Protein AF-A0A7V4ELF3-F1 (afdb_monomer_lite)

pLDDT: mean 94.79, std 4.26, range [72.5, 98.88]

Secondary structure (DSSP, 8-state):
--S-SS-------SS---EEEEEES-TTT-EEEEEESSS---HHHHHHHHHHHHHHH---GGGEEEEE--BTTS--SSSTTS---HHHHHHHHHHHHHHHHHHHHT----EEEEEEEE------TTGGGT------EEEEEEEE-SS-EEEEEEE----B---

Sequence (163 aa):
MSGYAPTRYARTQSGPIQVRAIATGSDRDGMIFVSADTCLVSPRTAGDWAGRIGRETGLNPGRVFIITTHTHSGPDLCGLFGGVPPAYFRFFRDTVVRTAVAAWRNRAPASLYAGISQHALGIARRASRGQQGMETGAVVLQWKTRERVIATLVNIGCHGVVY

Foldseek 3Di:
DPDDPPFDDDDDDPDDFDKAKAWDDDLVDIAMEIEGADQDADPVRLLVLLVLLCVLQVDDSVRYHYHYPNARNDADNRCPRPHDPPVVNVVRSVNRSVNRSVNNVPDDDWDKDKDKDFAPPDDDPCVVVPPPDADRIWIWIFTDDPVGTPDIDIDGPDHNYDD

Radius of gyration: 17.39 Å; chains: 1; bounding box: 48×34×46 Å

Structure (mmCIF, N/CA/C/O backbone):
data_AF-A0A7V4ELF3-F1
#
_entry.id   AF-A0A7V4ELF3-F1
#
loop_
_atom_site.group_PDB
_atom_site.id
_atom_site.type_symbol
_atom_site.label_atom_id
_atom_site.label_alt_id
_atom_site.label_comp_id
_atom_site.label_asym_id
_atom_site.label_entity_id
_atom_site.label_seq_id
_atom_site.pdbx_PDB_ins_code
_atom_site.Cartn_x
_atom_site.Cartn_y
_atom_site.Cartn_z
_atom_site.occupancy
_atom_site.B_iso_or_equiv
_atom_site.auth_seq_id
_atom_site.auth_comp_id
_atom_site.auth_asym_id
_atom_site.auth_atom_id
_atom_site.pdbx_PDB_model_num
ATOM 1 N N . MET A 1 1 ? 8.549 -5.493 -16.695 1.00 87.56 1 MET A N 1
ATOM 2 C CA . MET A 1 1 ? 8.964 -4.927 -15.402 1.00 87.56 1 MET A CA 1
ATOM 3 C C . MET A 1 1 ? 9.029 -3.426 -15.567 1.00 87.56 1 MET A C 1
ATOM 5 O O . MET A 1 1 ? 9.547 -2.966 -16.581 1.00 87.56 1 MET A O 1
ATOM 9 N N . SER A 1 2 ? 8.453 -2.681 -14.633 1.00 90.50 2 SER A N 1
ATOM 10 C CA . SER A 1 2 ? 8.415 -1.214 -14.676 1.00 90.50 2 SER A CA 1
ATOM 11 C C . SER A 1 2 ? 9.670 -0.565 -14.097 1.00 90.50 2 SER A C 1
ATOM 13 O O . SER A 1 2 ? 10.255 -1.112 -13.175 1.00 90.50 2 SER A O 1
ATOM 15 N N . GLY A 1 3 ? 10.027 0.636 -14.560 1.00 89.50 3 GLY A N 1
ATOM 16 C CA . GLY A 1 3 ? 10.999 1.512 -13.889 1.00 89.50 3 GLY A CA 1
ATOM 17 C C . GLY A 1 3 ? 12.390 1.584 -14.529 1.00 89.50 3 GLY A C 1
ATOM 18 O O . GLY A 1 3 ? 13.162 2.479 -14.194 1.00 89.50 3 GLY A O 1
ATOM 19 N N . TYR A 1 4 ? 12.721 0.700 -15.474 1.00 90.06 4 TYR A N 1
ATOM 20 C CA . TYR A 1 4 ? 13.984 0.747 -16.220 1.00 90.06 4 TYR A CA 1
ATOM 21 C C . TYR A 1 4 ? 13.760 0.824 -17.729 1.00 90.06 4 TYR A C 1
ATOM 23 O O . TYR A 1 4 ? 12.828 0.224 -18.259 1.00 90.06 4 TYR A O 1
ATOM 31 N N . ALA A 1 5 ? 14.671 1.524 -18.406 1.00 84.81 5 ALA A N 1
ATOM 32 C CA . ALA A 1 5 ? 14.822 1.507 -19.856 1.00 84.81 5 ALA A CA 1
ATOM 33 C C . ALA A 1 5 ? 16.126 0.766 -20.244 1.00 84.81 5 ALA A C 1
ATOM 35 O O . ALA A 1 5 ? 17.104 0.849 -19.494 1.00 84.81 5 ALA A O 1
ATOM 36 N N . PRO A 1 6 ? 16.171 0.054 -21.389 1.00 87.31 6 PRO A N 1
ATOM 37 C CA . PRO A 1 6 ? 15.027 -0.284 -22.241 1.00 87.31 6 PRO A CA 1
ATOM 38 C C . PRO A 1 6 ? 14.051 -1.237 -21.529 1.00 87.31 6 PRO A C 1
ATOM 40 O O . PRO A 1 6 ? 14.382 -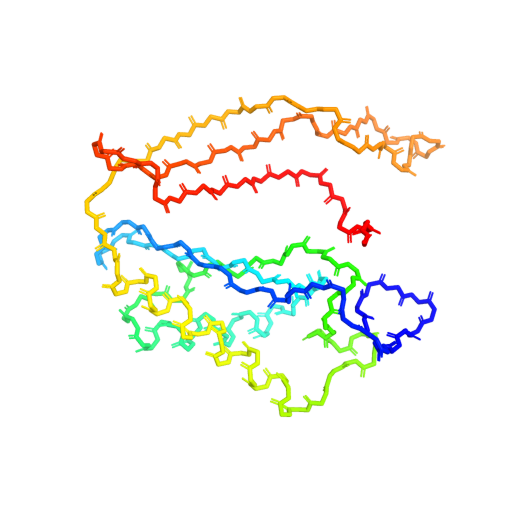1.800 -20.484 1.00 87.31 6 PRO A O 1
ATOM 43 N N . THR A 1 7 ? 12.853 -1.412 -22.093 1.00 87.88 7 THR A N 1
ATOM 44 C CA . THR A 1 7 ? 11.810 -2.308 -21.566 1.00 87.88 7 THR A CA 1
ATOM 45 C C . THR A 1 7 ? 12.354 -3.703 -21.253 1.00 87.88 7 THR A C 1
ATOM 47 O O . THR A 1 7 ? 12.989 -4.336 -22.096 1.00 87.88 7 THR A O 1
ATOM 50 N N . ARG A 1 8 ? 12.062 -4.213 -20.048 1.00 88.94 8 ARG A N 1
ATOM 51 C CA . ARG A 1 8 ? 12.477 -5.552 -19.594 1.00 88.94 8 ARG A CA 1
ATOM 52 C C . ARG A 1 8 ? 11.259 -6.424 -19.320 1.00 88.94 8 ARG A C 1
ATOM 54 O O . ARG A 1 8 ? 10.492 -6.136 -18.403 1.00 88.94 8 ARG A O 1
ATOM 61 N N . TYR A 1 9 ? 11.085 -7.506 -20.071 1.00 90.12 9 TYR A N 1
ATOM 62 C CA . TYR A 1 9 ? 9.996 -8.460 -19.843 1.00 90.12 9 TYR A CA 1
ATOM 63 C C . TYR A 1 9 ? 10.331 -9.423 -18.702 1.00 90.12 9 TYR A C 1
ATOM 65 O O . TYR A 1 9 ? 11.472 -9.867 -18.572 1.00 90.12 9 TYR A O 1
ATOM 73 N N . ALA A 1 10 ? 9.335 -9.733 -17.870 1.00 91.25 10 ALA A N 1
ATOM 74 C CA . ALA A 1 10 ? 9.491 -10.737 -16.824 1.00 91.25 10 ALA A CA 1
ATOM 75 C C . ALA A 1 10 ? 9.638 -12.126 -17.466 1.00 91.25 10 ALA A C 1
ATOM 77 O O . ALA A 1 10 ? 8.884 -12.468 -18.375 1.00 91.25 10 ALA A O 1
ATOM 78 N N . ARG A 1 11 ? 10.617 -12.908 -17.003 1.00 92.56 11 ARG A N 1
ATOM 79 C CA . ARG A 1 11 ? 10.860 -14.296 -17.452 1.00 92.56 11 ARG A CA 1
ATOM 80 C C . ARG A 1 11 ? 10.688 -15.314 -16.331 1.00 92.56 11 ARG A C 1
ATOM 82 O O . ARG A 1 11 ? 10.418 -16.478 -16.589 1.00 92.56 11 ARG A O 1
ATOM 89 N N . THR A 1 12 ? 10.855 -14.862 -15.097 1.00 91.69 12 THR A N 1
ATOM 90 C CA . THR A 1 12 ? 10.759 -15.646 -13.871 1.00 91.69 12 THR A CA 1
ATOM 91 C C . THR A 1 12 ? 10.128 -14.779 -12.785 1.00 91.69 12 THR A C 1
ATOM 93 O O . THR A 1 12 ? 10.023 -13.557 -12.936 1.00 91.69 12 THR A O 1
ATOM 96 N N . GLN A 1 13 ? 9.706 -15.410 -11.692 1.00 91.75 13 GLN A N 1
ATOM 97 C CA . GLN A 1 13 ? 9.184 -14.735 -10.512 1.00 91.75 13 GLN A CA 1
ATOM 98 C C . GLN A 1 13 ? 9.901 -15.279 -9.274 1.00 91.75 13 GLN A C 1
ATOM 100 O O . GLN A 1 13 ? 9.736 -16.447 -8.934 1.00 91.75 13 GLN A O 1
ATOM 105 N N . SER A 1 14 ? 10.689 -14.434 -8.608 1.00 91.06 14 SER A N 1
ATOM 106 C CA . SER A 1 14 ? 11.456 -14.824 -7.413 1.00 91.06 14 SER A CA 1
ATOM 107 C C . SER A 1 14 ? 10.619 -14.828 -6.129 1.00 91.06 14 SER A C 1
ATOM 109 O O . SER A 1 14 ? 10.939 -15.537 -5.183 1.00 91.06 14 SER A O 1
ATOM 111 N N . GLY A 1 15 ? 9.540 -14.043 -6.082 1.00 91.25 15 GLY A N 1
ATOM 112 C CA . GLY A 1 15 ? 8.674 -13.902 -4.911 1.00 91.25 15 GLY A CA 1
ATOM 113 C C . GLY A 1 15 ? 7.294 -13.350 -5.275 1.00 91.25 15 GLY A C 1
ATOM 114 O O . GLY A 1 15 ? 7.056 -12.981 -6.429 1.00 91.25 15 GLY A O 1
ATOM 115 N N . PRO A 1 16 ? 6.340 -13.326 -4.331 1.00 93.69 16 PRO A N 1
ATOM 116 C CA . PRO A 1 16 ? 4.995 -12.838 -4.602 1.00 93.69 16 PRO A CA 1
ATOM 117 C C . PRO A 1 16 ? 4.996 -11.333 -4.895 1.00 93.69 16 PRO A C 1
ATOM 119 O O . PRO A 1 16 ? 5.668 -10.566 -4.215 1.00 93.69 16 PRO A O 1
ATOM 122 N N . ILE A 1 17 ? 4.175 -10.913 -5.858 1.00 95.25 17 ILE A N 1
ATOM 123 C CA . ILE A 1 17 ? 3.776 -9.511 -6.023 1.00 95.25 17 ILE A CA 1
ATOM 124 C C . ILE A 1 17 ? 2.561 -9.284 -5.130 1.00 95.25 17 ILE A C 1
ATOM 126 O O . ILE A 1 17 ? 1.545 -9.968 -5.287 1.00 95.25 17 ILE A O 1
ATOM 130 N N . GLN A 1 18 ? 2.661 -8.365 -4.175 1.00 96.75 18 GLN A N 1
ATOM 131 C CA . GLN A 1 18 ? 1.658 -8.216 -3.133 1.00 96.75 18 GLN A CA 1
ATOM 132 C C . GLN A 1 18 ? 0.850 -6.931 -3.274 1.00 96.75 18 GLN A C 1
ATOM 134 O O . GLN A 1 18 ? 1.312 -5.887 -3.733 1.00 96.75 18 GLN A O 1
ATOM 139 N N . VAL A 1 19 ? -0.391 -7.024 -2.806 1.00 98.50 19 VAL A N 1
ATOM 140 C CA . VAL A 1 19 ? -1.183 -5.869 -2.407 1.00 98.50 19 VAL A CA 1
ATOM 141 C C . VAL A 1 19 ? -1.548 -6.062 -0.947 1.00 98.50 19 VAL A C 1
ATOM 143 O O . VAL A 1 19 ? -2.071 -7.112 -0.573 1.00 98.50 19 VAL A O 1
ATOM 146 N N . ARG A 1 20 ? -1.267 -5.059 -0.121 1.00 98.56 20 ARG A N 1
ATOM 147 C CA . ARG A 1 20 ? -1.580 -5.043 1.310 1.00 98.56 20 ARG A CA 1
ATOM 148 C C . ARG A 1 20 ? -2.416 -3.810 1.616 1.00 98.56 20 ARG A C 1
ATOM 150 O O . ARG A 1 20 ? -2.194 -2.763 1.017 1.00 98.56 20 ARG A O 1
ATOM 157 N N . ALA A 1 21 ? -3.355 -3.918 2.548 1.00 98.75 21 ALA A N 1
ATOM 158 C CA . ALA A 1 21 ? -4.182 -2.787 2.943 1.00 98.75 21 ALA A CA 1
ATOM 159 C C . ALA A 1 21 ? -4.332 -2.685 4.461 1.00 98.75 21 ALA A C 1
ATOM 161 O O . ALA A 1 21 ? -4.392 -3.698 5.156 1.00 98.75 21 ALA A O 1
ATOM 162 N N . ILE A 1 22 ? -4.411 -1.450 4.949 1.00 98.62 22 ILE A N 1
ATOM 163 C CA . ILE A 1 22 ? -4.727 -1.103 6.335 1.00 98.62 22 ILE A CA 1
ATOM 164 C C . ILE A 1 22 ? -5.935 -0.177 6.288 1.00 98.62 22 ILE A C 1
ATOM 166 O O . ILE A 1 22 ? -5.881 0.875 5.654 1.00 98.62 22 ILE A O 1
ATOM 170 N N . ALA A 1 23 ? -7.014 -0.558 6.964 1.00 98.31 23 ALA A N 1
ATOM 171 C CA . ALA A 1 23 ? -8.162 0.305 7.193 1.00 98.31 23 ALA A CA 1
ATOM 172 C C . ALA A 1 23 ? -8.190 0.721 8.664 1.00 98.31 23 ALA A C 1
ATOM 174 O O . ALA A 1 23 ? -7.997 -0.111 9.549 1.00 98.31 23 ALA A O 1
ATOM 175 N N . THR A 1 24 ? -8.438 1.998 8.931 1.00 97.31 24 THR A N 1
ATOM 176 C CA . THR A 1 24 ? -8.444 2.554 10.290 1.00 97.31 24 THR A CA 1
ATOM 177 C C . THR A 1 24 ? -9.544 3.593 10.446 1.00 97.31 24 THR A C 1
ATOM 179 O O . THR A 1 24 ? -9.966 4.189 9.458 1.00 97.31 24 THR A O 1
ATOM 182 N N . GLY A 1 25 ? -9.966 3.833 11.687 1.00 95.12 25 GLY A N 1
ATOM 183 C CA . GLY A 1 25 ? -11.020 4.785 12.040 1.00 95.12 25 GLY A CA 1
ATOM 184 C C . GLY A 1 25 ? -12.429 4.190 11.989 1.00 95.12 25 GLY A C 1
ATOM 185 O O . GLY A 1 25 ? -12.623 2.998 11.719 1.00 95.12 25 GLY A O 1
ATOM 186 N N . SER A 1 26 ? -13.409 5.035 12.302 1.00 89.56 26 SER A N 1
ATOM 187 C CA . SER A 1 26 ? -14.832 4.686 12.282 1.00 89.56 26 SER A CA 1
ATOM 188 C C . SER A 1 26 ? -15.415 4.818 10.873 1.00 89.56 26 SER A C 1
ATOM 190 O O . SER A 1 26 ? -14.737 5.234 9.935 1.00 89.56 26 SER A O 1
ATOM 192 N N . ASP A 1 27 ? -16.702 4.520 10.709 1.00 86.12 27 ASP A N 1
ATOM 193 C CA . ASP A 1 27 ? -17.387 4.746 9.431 1.00 86.12 27 ASP A CA 1
ATOM 194 C C . ASP A 1 27 ? -17.490 6.238 9.059 1.00 86.12 27 ASP A C 1
ATOM 196 O O . ASP A 1 27 ? -17.651 6.567 7.886 1.00 86.12 27 ASP A O 1
ATOM 200 N N . ARG A 1 28 ? -17.369 7.158 10.030 1.00 85.62 28 ARG A N 1
ATOM 201 C CA . ARG A 1 28 ? -17.479 8.611 9.794 1.00 85.62 28 ARG A CA 1
ATOM 202 C C . ARG A 1 28 ? -16.159 9.264 9.384 1.00 85.62 28 ARG A C 1
ATOM 204 O O . ARG A 1 28 ? -16.158 10.202 8.591 1.00 85.62 28 ARG A O 1
ATOM 211 N N . ASP A 1 29 ? -15.047 8.800 9.943 1.00 91.44 29 ASP A N 1
ATOM 212 C CA . ASP A 1 29 ? -13.728 9.437 9.828 1.00 91.44 29 ASP A CA 1
ATOM 213 C C . ASP A 1 29 ? -12.626 8.500 9.318 1.00 91.44 29 ASP A C 1
ATOM 215 O O . ASP A 1 29 ? -11.464 8.905 9.229 1.00 91.44 29 ASP A O 1
ATOM 219 N N . GLY A 1 30 ? -12.986 7.272 8.944 1.00 96.31 30 GLY A N 1
ATOM 220 C CA . GLY A 1 30 ? -12.034 6.248 8.553 1.00 96.31 30 GLY A CA 1
ATOM 221 C C . GLY A 1 30 ? -11.263 6.548 7.274 1.00 96.31 30 GLY A C 1
ATOM 222 O O . GLY A 1 30 ? -11.563 7.468 6.514 1.00 96.31 30 GLY A O 1
ATOM 223 N N . MET A 1 31 ? -10.223 5.759 7.044 1.00 98.06 31 MET A N 1
ATOM 224 C CA . MET A 1 31 ? -9.387 5.818 5.850 1.00 98.06 31 MET A CA 1
ATOM 225 C C . MET A 1 31 ? -8.805 4.444 5.534 1.00 98.06 31 MET A C 1
ATOM 227 O O . MET A 1 31 ? -8.730 3.572 6.406 1.00 98.06 31 MET A O 1
ATOM 231 N N . ILE A 1 32 ? -8.378 4.261 4.286 1.00 98.62 32 ILE A N 1
ATOM 232 C CA . ILE A 1 32 ? -7.721 3.040 3.819 1.00 98.62 32 ILE A CA 1
A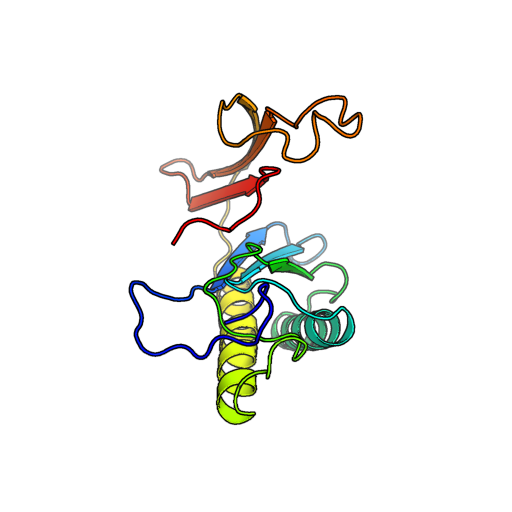TOM 233 C C . ILE A 1 32 ? -6.390 3.405 3.169 1.00 98.62 32 ILE A C 1
ATOM 235 O O . ILE A 1 32 ? -6.356 4.197 2.231 1.00 98.62 32 ILE A O 1
ATOM 239 N N . PHE A 1 33 ? -5.312 2.770 3.615 1.00 98.56 33 PHE A N 1
ATOM 240 C CA . PHE A 1 33 ? -4.033 2.737 2.915 1.00 98.56 33 PHE A CA 1
ATOM 241 C C . PHE A 1 33 ? -3.934 1.428 2.146 1.00 98.56 33 PHE A C 1
ATOM 243 O O . PHE A 1 33 ? -4.123 0.362 2.729 1.00 98.56 33 PHE A O 1
ATOM 250 N N . VAL A 1 34 ? -3.610 1.495 0.860 1.00 98.75 34 VAL A N 1
ATOM 251 C CA . VAL A 1 34 ? -3.331 0.326 0.026 1.00 98.75 34 VAL A CA 1
ATOM 252 C C . VAL A 1 34 ? -1.917 0.445 -0.510 1.00 98.75 34 VAL A C 1
ATOM 254 O O . VAL A 1 34 ? -1.622 1.391 -1.226 1.00 98.75 34 VAL A O 1
ATOM 257 N N . SER A 1 35 ? -1.052 -0.507 -0.179 1.00 98.38 35 SER A N 1
ATOM 258 C CA . SER A 1 35 ? 0.296 -0.617 -0.732 1.00 98.38 35 SER A CA 1
ATOM 259 C C . SER A 1 35 ? 0.327 -1.722 -1.781 1.00 98.38 35 SER A C 1
ATOM 261 O O . SER A 1 35 ? -0.067 -2.854 -1.495 1.00 98.38 35 SER A O 1
ATOM 263 N N . ALA A 1 36 ? 0.764 -1.390 -2.992 1.00 98.12 36 ALA A N 1
ATOM 264 C CA . ALA A 1 36 ? 0.837 -2.296 -4.128 1.00 98.12 36 ALA A CA 1
ATOM 265 C C . ALA A 1 36 ? 2.269 -2.400 -4.669 1.00 98.12 36 ALA A C 1
ATOM 267 O O . ALA A 1 36 ? 2.938 -1.388 -4.900 1.00 98.12 36 ALA A O 1
ATOM 268 N N . ASP A 1 37 ? 2.710 -3.626 -4.940 1.00 97.06 37 ASP A N 1
ATOM 269 C CA . ASP A 1 37 ? 4.019 -3.895 -5.528 1.00 97.06 37 ASP A CA 1
ATOM 270 C C . ASP A 1 37 ? 4.036 -3.589 -7.026 1.00 97.06 37 ASP A C 1
ATOM 272 O O . ASP A 1 37 ? 3.709 -4.410 -7.880 1.00 97.06 37 ASP A O 1
ATOM 276 N N . THR A 1 38 ? 4.416 -2.357 -7.338 1.00 96.00 38 THR A N 1
ATOM 277 C CA . THR A 1 38 ? 4.653 -1.830 -8.684 1.00 96.00 38 THR A CA 1
ATOM 278 C C . THR A 1 38 ? 5.566 -0.609 -8.574 1.00 96.00 38 THR A C 1
ATOM 280 O O . THR A 1 38 ? 5.684 -0.010 -7.500 1.00 96.00 38 THR A O 1
ATOM 283 N N . CYS A 1 39 ? 6.213 -0.215 -9.672 1.00 96.12 39 CYS A N 1
ATOM 284 C CA . CYS A 1 39 ? 7.009 1.009 -9.689 1.00 96.12 39 CYS A CA 1
ATOM 285 C C . CYS A 1 39 ? 6.098 2.239 -9.624 1.00 96.12 39 CYS A C 1
ATOM 287 O O . CYS A 1 39 ? 6.341 3.157 -8.848 1.00 96.12 39 CYS A O 1
ATOM 289 N N . LEU A 1 40 ? 5.051 2.267 -10.450 1.00 95.62 40 LEU A N 1
ATOM 290 C CA . LEU A 1 40 ? 4.210 3.442 -10.651 1.00 95.62 40 LEU A CA 1
ATOM 291 C C . LEU A 1 40 ? 2.763 3.033 -10.922 1.00 95.62 40 LEU A C 1
ATOM 293 O O . LEU A 1 40 ? 2.481 1.982 -11.502 1.00 95.62 40 LEU A O 1
ATOM 297 N N . VAL A 1 41 ? 1.851 3.929 -10.557 1.00 96.31 41 VAL A N 1
ATOM 298 C CA . VAL A 1 41 ? 0.438 3.911 -10.942 1.00 96.31 41 VAL A CA 1
ATOM 299 C C . VAL A 1 41 ? 0.062 5.337 -11.336 1.00 96.31 41 VAL A C 1
ATOM 301 O O . VAL A 1 41 ? 0.453 6.290 -10.666 1.00 96.31 41 VAL A O 1
ATOM 304 N N . SER A 1 42 ? -0.667 5.506 -12.442 1.00 96.38 42 SER A N 1
ATOM 305 C CA . SER A 1 42 ? -1.103 6.843 -12.863 1.00 96.38 42 SER A CA 1
ATOM 306 C C . SER A 1 42 ? -2.156 7.412 -11.895 1.00 96.38 42 SER A C 1
ATOM 308 O O . SER A 1 42 ? -2.950 6.636 -11.354 1.00 96.38 42 SER A O 1
ATOM 310 N N . PRO A 1 43 ? -2.265 8.745 -11.729 1.00 96.00 43 PRO A N 1
ATOM 311 C CA . PRO A 1 43 ? -3.329 9.349 -10.921 1.00 96.00 43 PRO A CA 1
ATOM 312 C C . PRO A 1 43 ? -4.736 8.923 -11.362 1.00 96.00 43 PRO A C 1
ATOM 314 O O . PRO A 1 43 ? -5.601 8.671 -10.529 1.00 96.00 43 PRO A O 1
ATOM 317 N N . ARG A 1 44 ? -4.952 8.758 -12.676 1.00 96.94 44 ARG A N 1
ATOM 318 C CA . ARG A 1 44 ? -6.211 8.241 -13.236 1.00 96.94 44 ARG A CA 1
ATOM 319 C C . ARG A 1 44 ? -6.499 6.819 -12.754 1.00 96.94 44 ARG A C 1
ATOM 321 O O . ARG A 1 44 ? -7.619 6.531 -12.346 1.00 96.94 44 ARG A O 1
ATOM 328 N N . THR A 1 45 ? -5.500 5.940 -12.807 1.00 97.62 45 THR A N 1
ATOM 329 C CA . THR A 1 45 ? -5.629 4.548 -12.359 1.00 97.62 45 THR A CA 1
ATOM 330 C C . THR A 1 45 ? -5.892 4.478 -10.856 1.00 97.62 45 THR A C 1
ATOM 332 O O . THR A 1 45 ? -6.818 3.790 -10.435 1.00 97.62 45 THR A O 1
ATOM 335 N N . ALA A 1 46 ? -5.128 5.224 -10.054 1.00 98.38 46 ALA A N 1
ATOM 336 C CA . ALA A 1 46 ? -5.326 5.298 -8.608 1.00 98.38 46 ALA A CA 1
ATOM 337 C C . ALA A 1 46 ? -6.725 5.831 -8.254 1.00 98.38 46 ALA A C 1
ATOM 339 O O . ALA A 1 46 ? -7.396 5.265 -7.392 1.00 98.38 46 ALA A O 1
ATOM 340 N N . GLY A 1 47 ? -7.194 6.861 -8.968 1.00 98.56 47 GLY A N 1
ATOM 341 C CA . GLY A 1 47 ? -8.538 7.419 -8.821 1.00 98.56 47 GLY A CA 1
ATOM 342 C C . GLY A 1 47 ? -9.654 6.432 -9.178 1.00 98.56 47 GLY A C 1
ATOM 343 O O . GLY A 1 47 ? -10.624 6.333 -8.428 1.00 98.56 47 GLY A O 1
ATOM 344 N N . ASP A 1 48 ? -9.515 5.653 -10.263 1.00 98.50 48 ASP A N 1
ATOM 345 C CA . ASP A 1 48 ? -10.469 4.572 -10.578 1.00 98.50 48 ASP A CA 1
ATOM 346 C C . ASP A 1 48 ? -10.534 3.575 -9.420 1.00 98.50 48 ASP A C 1
ATOM 348 O O . ASP A 1 48 ? -11.626 3.311 -8.920 1.00 98.50 48 ASP A O 1
ATOM 352 N N . TRP A 1 49 ? -9.384 3.074 -8.953 1.00 98.62 49 TRP A N 1
ATOM 353 C CA . TRP A 1 49 ? -9.314 2.081 -7.877 1.00 98.62 49 TRP A CA 1
ATOM 354 C C . TRP A 1 49 ? -9.937 2.595 -6.578 1.00 98.62 49 TRP A C 1
ATOM 356 O O . TRP A 1 49 ? -10.795 1.917 -6.012 1.00 98.62 49 TRP A O 1
ATOM 366 N N . ALA A 1 50 ? -9.573 3.807 -6.150 1.00 98.81 50 ALA A N 1
ATOM 367 C CA . ALA A 1 50 ? -10.156 4.472 -4.987 1.00 98.81 50 ALA A CA 1
ATOM 368 C C . ALA A 1 50 ? -11.677 4.636 -5.129 1.00 98.81 50 ALA A C 1
ATOM 370 O O . ALA A 1 50 ? -12.425 4.345 -4.196 1.00 98.81 50 ALA A O 1
ATOM 371 N N . GLY A 1 51 ? -12.152 5.016 -6.320 1.00 98.75 51 GLY A N 1
ATOM 372 C CA . GLY A 1 51 ? -13.576 5.106 -6.629 1.00 98.75 51 GLY A CA 1
ATOM 373 C C . GLY A 1 51 ? -14.301 3.762 -6.523 1.00 98.75 51 GLY A C 1
ATOM 374 O O . GLY A 1 51 ? -15.417 3.712 -6.008 1.00 98.75 51 GLY A O 1
ATOM 375 N N . ARG A 1 52 ? -13.686 2.657 -6.973 1.00 98.81 52 ARG A N 1
ATOM 376 C CA . ARG A 1 52 ? -14.267 1.307 -6.817 1.00 98.81 52 ARG A CA 1
ATOM 377 C C . ARG A 1 52 ? -14.341 0.897 -5.355 1.00 98.81 52 ARG A C 1
ATOM 379 O O . ARG A 1 52 ? -15.374 0.403 -4.926 1.00 98.81 52 ARG A O 1
ATOM 386 N N . ILE A 1 53 ? -13.264 1.133 -4.610 1.00 98.75 53 ILE A N 1
ATOM 387 C CA . ILE A 1 53 ? -13.201 0.841 -3.177 1.00 98.75 53 ILE A CA 1
ATOM 388 C C . ILE A 1 53 ? -14.304 1.609 -2.452 1.00 98.75 53 ILE A C 1
ATOM 390 O O . ILE A 1 53 ? -15.060 0.995 -1.710 1.00 98.75 53 ILE A O 1
ATOM 394 N N . GLY A 1 54 ? -14.455 2.908 -2.721 1.00 98.00 54 GLY A N 1
ATOM 395 C CA . GLY A 1 54 ? -15.500 3.725 -2.104 1.00 98.00 54 GLY A CA 1
ATOM 396 C C . GLY A 1 54 ? -16.919 3.219 -2.375 1.00 98.00 54 GLY A C 1
ATOM 397 O O . GLY A 1 54 ? -17.743 3.210 -1.466 1.00 98.00 54 GLY A O 1
ATOM 398 N N . ARG A 1 55 ? -17.204 2.709 -3.583 1.00 98.31 55 ARG A N 1
ATOM 399 C CA . ARG A 1 55 ? -18.512 2.094 -3.891 1.00 98.31 55 ARG A CA 1
ATOM 400 C C . ARG A 1 55 ? -18.795 0.835 -3.067 1.00 98.31 55 ARG A C 1
ATOM 402 O O . ARG A 1 55 ? -19.931 0.625 -2.668 1.00 98.31 55 ARG A O 1
ATOM 409 N N . GLU A 1 56 ? -17.778 0.020 -2.805 1.00 98.25 56 GLU A N 1
ATOM 410 C CA . GLU A 1 56 ? -17.911 -1.253 -2.076 1.00 98.25 56 GLU A CA 1
ATOM 411 C C . GLU A 1 56 ? -17.910 -1.098 -0.545 1.00 98.25 56 GLU A C 1
ATOM 413 O O . GLU A 1 56 ? -18.334 -2.006 0.182 1.00 98.25 56 GLU A O 1
ATOM 418 N N . THR A 1 57 ? -17.377 0.020 -0.044 1.00 97.25 57 THR A N 1
ATOM 419 C CA . THR A 1 57 ? -17.198 0.281 1.394 1.00 97.25 57 THR A CA 1
ATOM 420 C C . THR A 1 57 ? -18.075 1.404 1.940 1.00 97.25 57 THR A C 1
ATOM 422 O O . THR A 1 57 ? -18.212 1.504 3.157 1.00 97.25 57 THR A O 1
ATOM 425 N N . GLY A 1 58 ? -18.629 2.259 1.074 1.00 96.31 58 GLY A N 1
ATOM 426 C CA . GLY A 1 58 ? -19.288 3.514 1.451 1.00 96.31 58 GLY A CA 1
ATOM 427 C C . GLY A 1 58 ? -18.316 4.646 1.813 1.00 96.31 58 GLY A C 1
ATOM 428 O O . GLY A 1 58 ? -18.750 5.756 2.114 1.00 96.31 58 GLY A O 1
ATOM 429 N N . LEU A 1 59 ? -17.003 4.395 1.786 1.00 97.06 59 LEU A N 1
ATOM 430 C CA . LEU A 1 59 ? -15.990 5.384 2.139 1.00 97.06 59 LEU A CA 1
ATOM 431 C C . LEU A 1 59 ? -15.820 6.421 1.020 1.00 97.06 59 LEU A C 1
ATOM 433 O O . LEU A 1 59 ? -15.765 6.078 -0.161 1.00 97.06 59 LEU A O 1
ATOM 437 N N . ASN A 1 60 ? -15.645 7.693 1.386 1.00 96.75 60 ASN A N 1
ATOM 438 C CA . ASN A 1 60 ? -15.264 8.726 0.423 1.00 96.75 60 ASN A CA 1
ATOM 439 C C . ASN A 1 60 ? -13.941 8.328 -0.280 1.00 96.75 60 ASN A C 1
ATOM 441 O O . ASN A 1 60 ? -12.944 8.126 0.417 1.00 96.75 60 ASN A O 1
ATOM 445 N N . PRO A 1 61 ? -13.880 8.262 -1.628 1.00 97.25 61 PRO A N 1
ATOM 446 C CA . PRO A 1 61 ? -12.657 7.913 -2.359 1.00 97.25 61 PRO A CA 1
ATOM 447 C C . PRO A 1 61 ? -11.438 8.780 -2.014 1.00 97.25 61 PRO A C 1
ATOM 449 O O . PRO A 1 61 ? -10.314 8.294 -2.074 1.00 97.25 61 PRO A O 1
ATOM 452 N N . GLY A 1 62 ? -11.637 10.033 -1.586 1.00 97.38 62 GLY A N 1
ATOM 453 C CA . GLY A 1 62 ? -10.567 10.916 -1.104 1.00 97.38 62 GLY A CA 1
ATOM 454 C C . GLY A 1 62 ? -9.921 10.481 0.219 1.00 97.38 62 GLY A C 1
ATOM 455 O O . GLY A 1 62 ? -8.927 11.066 0.634 1.00 97.38 62 GLY A O 1
ATOM 456 N N . ARG A 1 63 ? -10.468 9.456 0.883 1.00 98.00 63 ARG A N 1
ATOM 457 C CA . ARG A 1 63 ? -9.922 8.812 2.091 1.00 98.00 63 ARG A CA 1
ATOM 458 C C . ARG A 1 63 ? -9.277 7.452 1.788 1.00 98.00 63 ARG A C 1
ATOM 460 O O . ARG A 1 63 ? -8.968 6.695 2.709 1.00 98.00 63 ARG A O 1
ATOM 467 N N . VAL A 1 64 ? -9.087 7.128 0.507 1.00 98.56 64 VAL A N 1
ATOM 468 C CA . VAL A 1 64 ? -8.398 5.921 0.041 1.00 98.56 64 VAL A CA 1
ATOM 469 C C . VAL A 1 64 ? -7.068 6.318 -0.591 1.00 98.56 64 VAL A C 1
ATOM 471 O O . VAL A 1 64 ? -7.023 6.955 -1.641 1.00 98.56 64 VAL A O 1
ATOM 474 N N . PHE A 1 65 ? -5.975 5.904 0.037 1.00 98.31 65 PHE A N 1
ATOM 475 C CA . PHE A 1 65 ? -4.616 6.200 -0.394 1.00 98.31 65 PHE A CA 1
ATOM 476 C C . PHE A 1 65 ? -4.027 4.991 -1.117 1.00 98.31 65 PHE A C 1
ATOM 478 O O . PHE A 1 65 ? -3.781 3.953 -0.503 1.00 98.31 65 PHE A O 1
ATOM 485 N N . ILE A 1 66 ? -3.793 5.127 -2.423 1.00 98.50 66 ILE A N 1
ATOM 486 C CA . ILE A 1 66 ? -3.099 4.120 -3.233 1.00 98.50 66 ILE A CA 1
ATOM 487 C C . ILE A 1 66 ? -1.607 4.456 -3.255 1.00 98.50 66 ILE A C 1
ATOM 489 O O . ILE A 1 66 ? -1.198 5.481 -3.795 1.00 98.50 66 ILE A O 1
ATOM 493 N N . ILE A 1 67 ? -0.806 3.578 -2.667 1.00 97.62 67 ILE A N 1
ATOM 494 C CA . ILE A 1 67 ? 0.641 3.688 -2.504 1.00 97.62 67 ILE A CA 1
ATOM 495 C C . ILE A 1 67 ? 1.295 2.583 -3.330 1.00 97.62 67 ILE A C 1
ATOM 497 O O . ILE A 1 67 ? 0.825 1.446 -3.371 1.00 97.62 67 ILE A O 1
ATOM 501 N N . THR A 1 68 ? 2.406 2.908 -3.976 1.00 96.94 68 THR A N 1
ATOM 502 C CA . THR A 1 68 ? 3.254 1.931 -4.659 1.00 96.94 68 THR A CA 1
ATOM 503 C C . THR A 1 68 ? 4.547 1.756 -3.880 1.00 96.94 68 THR A C 1
ATOM 505 O O . THR A 1 68 ? 5.116 2.756 -3.445 1.00 96.94 68 THR A O 1
ATOM 508 N N . THR A 1 69 ? 5.072 0.537 -3.770 1.00 96.75 69 THR A N 1
ATOM 509 C CA . THR A 1 69 ? 6.395 0.309 -3.147 1.00 96.75 69 THR A CA 1
ATOM 510 C C . THR A 1 69 ? 7.561 0.834 -3.985 1.00 96.75 69 THR A C 1
ATOM 512 O O . THR A 1 69 ? 8.708 0.811 -3.548 1.00 96.75 69 THR A O 1
ATOM 515 N N . HIS A 1 70 ? 7.272 1.326 -5.192 1.00 96.44 70 HIS A N 1
ATOM 516 C CA . HIS A 1 70 ? 8.251 1.804 -6.154 1.00 96.44 70 HIS A CA 1
ATOM 517 C C . HIS A 1 70 ? 9.272 0.720 -6.540 1.00 96.44 70 HIS A C 1
ATOM 519 O O . HIS A 1 70 ? 10.434 1.014 -6.807 1.00 96.44 70 HIS A O 1
ATOM 525 N N . THR A 1 71 ? 8.839 -0.547 -6.568 1.00 95.25 71 THR A N 1
ATOM 526 C CA . THR A 1 71 ? 9.683 -1.668 -6.997 1.00 95.25 71 THR A CA 1
ATOM 527 C C . THR A 1 71 ? 9.898 -1.660 -8.509 1.00 95.25 71 THR A C 1
ATOM 529 O O . THR A 1 71 ? 8.948 -1.613 -9.294 1.00 95.25 71 THR A O 1
ATOM 532 N N . HIS A 1 72 ? 11.157 -1.755 -8.934 1.00 94.94 72 HIS A N 1
ATOM 533 C CA . HIS A 1 72 ? 11.536 -1.850 -10.347 1.00 94.94 72 HIS A CA 1
ATOM 534 C C . HIS A 1 72 ? 11.444 -3.281 -10.917 1.00 94.94 72 HIS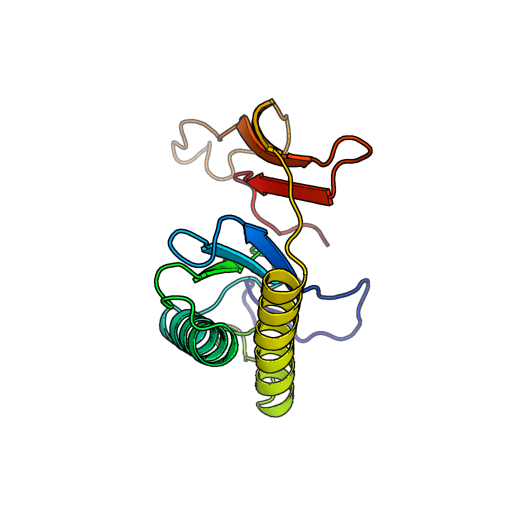 A C 1
ATOM 536 O O . HIS A 1 72 ? 11.688 -3.506 -12.105 1.00 94.94 72 HIS A O 1
ATOM 542 N N . SER A 1 73 ? 11.064 -4.253 -10.084 1.00 94.38 73 SER A N 1
ATOM 543 C CA . SER A 1 73 ? 10.893 -5.663 -10.467 1.00 94.38 73 SER A CA 1
ATOM 544 C C . SER A 1 73 ? 9.420 -6.088 -10.516 1.00 94.38 73 SER A C 1
ATOM 546 O O . SER A 1 73 ? 9.112 -7.266 -10.678 1.00 94.38 73 SER A O 1
ATOM 548 N N . GLY A 1 74 ? 8.498 -5.127 -10.392 1.00 94.69 74 GLY A N 1
ATOM 549 C CA . GLY A 1 74 ? 7.053 -5.347 -10.445 1.00 94.69 74 GLY A CA 1
ATOM 550 C C . GLY A 1 74 ? 6.434 -5.251 -11.851 1.00 94.69 74 GLY A C 1
ATOM 551 O O . GLY A 1 74 ? 7.111 -4.894 -12.829 1.00 94.69 74 GLY A O 1
ATOM 552 N N . PRO A 1 75 ? 5.130 -5.568 -11.973 1.00 95.44 75 PRO A N 1
ATOM 553 C CA . PRO A 1 75 ? 4.361 -5.375 -13.200 1.00 95.44 75 PRO A CA 1
ATOM 554 C C . PRO A 1 75 ? 4.284 -3.896 -13.595 1.00 95.44 75 PRO A C 1
ATOM 556 O O . PRO A 1 75 ? 4.170 -3.025 -12.740 1.00 95.44 75 PRO A O 1
ATOM 559 N N . ASP A 1 76 ? 4.277 -3.610 -14.899 1.00 95.31 76 ASP A N 1
ATOM 560 C CA . ASP A 1 76 ? 4.088 -2.244 -15.390 1.00 95.31 76 ASP A CA 1
ATOM 561 C C . ASP A 1 76 ? 2.608 -1.872 -15.497 1.00 95.31 76 ASP A C 1
ATOM 563 O O . ASP A 1 76 ? 1.948 -2.109 -16.509 1.00 95.31 76 ASP A O 1
ATOM 567 N N . LEU A 1 77 ? 2.090 -1.277 -14.423 1.00 95.50 77 LEU A N 1
ATOM 568 C CA . LEU A 1 77 ? 0.700 -0.827 -14.330 1.00 95.50 77 LEU A CA 1
ATOM 569 C C . LEU A 1 77 ? 0.490 0.618 -14.810 1.00 95.50 77 LEU A C 1
ATOM 571 O O . LEU A 1 77 ? -0.654 1.067 -14.878 1.00 95.50 77 LEU A O 1
ATOM 575 N N . CYS A 1 78 ? 1.552 1.363 -15.133 1.00 93.31 78 CYS A N 1
ATOM 576 C CA . CYS A 1 78 ? 1.424 2.703 -15.712 1.00 93.31 78 CYS A CA 1
ATOM 577 C C . CYS A 1 78 ? 1.536 2.699 -17.243 1.00 93.31 78 CYS A C 1
ATOM 579 O O . CYS A 1 78 ? 1.089 3.653 -17.874 1.00 93.31 78 CYS A O 1
ATOM 581 N N . GLY A 1 79 ? 2.079 1.627 -17.830 1.00 92.38 79 GLY A N 1
ATOM 582 C CA . GLY A 1 79 ? 2.175 1.433 -19.277 1.00 92.38 79 GLY A CA 1
ATOM 583 C C . GLY A 1 79 ? 3.378 2.115 -19.928 1.00 92.38 79 GLY A C 1
ATOM 584 O O . GLY A 1 79 ? 3.531 2.036 -21.144 1.00 92.38 79 GLY A O 1
ATOM 585 N N . LEU A 1 80 ? 4.241 2.773 -19.147 1.00 92.00 80 LEU A N 1
ATOM 586 C CA . LEU A 1 80 ? 5.402 3.514 -19.661 1.00 92.00 80 LEU A CA 1
ATOM 587 C C . LEU A 1 80 ? 6.564 2.603 -20.092 1.00 92.00 80 LEU A C 1
ATOM 589 O O . LEU A 1 80 ? 7.487 3.057 -20.761 1.00 92.00 80 LEU A O 1
ATOM 593 N N . PHE A 1 81 ? 6.530 1.327 -19.711 1.00 92.44 81 PHE A N 1
ATOM 594 C CA . PHE A 1 81 ? 7.602 0.344 -19.879 1.00 92.44 81 PHE A CA 1
ATOM 595 C C . PHE A 1 81 ? 7.093 -0.919 -20.593 1.00 92.44 81 PHE A C 1
ATOM 597 O O . PHE A 1 81 ? 7.501 -2.035 -20.272 1.00 92.44 81 PHE A O 1
ATOM 604 N N . GLY A 1 82 ? 6.174 -0.753 -21.549 1.00 91.88 82 GLY A N 1
ATOM 605 C CA . GLY A 1 82 ? 5.562 -1.843 -22.322 1.00 91.88 82 GLY A CA 1
ATOM 606 C C . GLY A 1 82 ? 4.261 -2.398 -21.731 1.00 91.88 82 GLY A C 1
ATOM 607 O O . GLY A 1 82 ? 3.561 -3.145 -22.411 1.00 91.88 82 GLY A O 1
ATOM 608 N N . GLY A 1 83 ? 3.901 -2.003 -20.509 1.00 94.12 83 GLY A N 1
ATOM 609 C CA . GLY A 1 83 ? 2.638 -2.352 -19.872 1.00 94.12 83 GLY A CA 1
ATOM 610 C C . GLY A 1 83 ? 2.495 -3.826 -19.496 1.00 94.12 83 GLY A C 1
ATOM 611 O O . GLY A 1 83 ? 3.443 -4.615 -19.478 1.00 94.12 83 GLY A O 1
ATOM 612 N N . VAL A 1 84 ? 1.259 -4.191 -19.174 1.00 95.88 84 VAL A N 1
ATOM 613 C CA . VAL A 1 84 ? 0.828 -5.565 -18.909 1.00 95.88 84 VAL A CA 1
ATOM 614 C C . VAL A 1 84 ? -0.377 -5.904 -19.786 1.00 95.88 84 VAL A C 1
ATOM 616 O O . VAL A 1 84 ? -1.118 -4.998 -20.181 1.00 95.88 84 VAL A O 1
ATOM 619 N N . PRO A 1 85 ? -0.643 -7.194 -20.057 1.00 96.50 85 PRO A N 1
ATOM 620 C CA . PRO A 1 85 ? -1.864 -7.594 -20.738 1.00 96.50 85 PRO A CA 1
ATOM 621 C C . PRO A 1 85 ? -3.117 -7.054 -20.022 1.00 96.50 85 PRO A C 1
ATOM 623 O O . PRO A 1 85 ? -3.174 -7.088 -18.787 1.00 96.50 85 PRO A O 1
ATOM 626 N N . PRO A 1 86 ? -4.169 -6.632 -20.752 1.00 97.12 86 PRO A N 1
ATOM 627 C CA . PRO A 1 86 ? -5.377 -6.072 -20.142 1.00 97.12 86 PRO A CA 1
ATOM 628 C C . PRO A 1 86 ? -6.037 -6.982 -19.096 1.00 97.12 86 PRO A C 1
ATOM 630 O O . PRO A 1 86 ? -6.590 -6.498 -18.110 1.00 97.12 86 PRO A O 1
ATOM 633 N N . ALA A 1 87 ? -5.971 -8.304 -19.286 1.00 98.25 87 ALA A N 1
ATOM 634 C CA . ALA A 1 87 ? -6.483 -9.273 -18.319 1.00 98.25 87 ALA A CA 1
ATOM 635 C C . ALA A 1 87 ? -5.721 -9.219 -16.984 1.00 98.25 87 ALA A C 1
ATOM 637 O O . ALA A 1 87 ? -6.351 -9.205 -15.928 1.00 98.25 87 ALA A O 1
ATOM 638 N N . TYR A 1 88 ? -4.391 -9.103 -17.027 1.00 96.94 88 TYR A N 1
ATOM 639 C CA . TYR A 1 88 ? -3.566 -8.976 -15.827 1.00 96.94 88 TYR A CA 1
ATOM 640 C C . TYR A 1 88 ? -3.825 -7.649 -15.110 1.00 96.94 88 TYR A C 1
ATOM 642 O O . TYR A 1 88 ? -3.966 -7.622 -13.891 1.00 96.94 88 TYR A O 1
ATOM 650 N N . PHE A 1 89 ? -3.967 -6.550 -15.859 1.00 98.00 89 PHE A N 1
ATOM 651 C CA . PHE A 1 89 ? -4.316 -5.257 -15.271 1.00 98.00 89 PHE A CA 1
ATOM 652 C C . PHE A 1 89 ? -5.647 -5.315 -14.505 1.00 98.00 89 PHE A C 1
ATOM 654 O O . PHE A 1 89 ? -5.739 -4.830 -13.377 1.00 98.00 89 PHE A O 1
ATOM 661 N N . ARG A 1 90 ? -6.676 -5.946 -15.093 1.00 98.44 90 ARG A N 1
ATOM 662 C CA . ARG A 1 90 ? -7.973 -6.155 -14.427 1.00 98.44 90 ARG A CA 1
ATOM 663 C C . ARG A 1 90 ? -7.834 -7.028 -13.184 1.00 98.44 90 ARG A C 1
ATOM 665 O O . ARG A 1 90 ? -8.318 -6.631 -12.132 1.00 98.44 90 ARG A O 1
ATOM 672 N N . PHE A 1 91 ? -7.118 -8.148 -13.281 1.00 98.38 91 PHE A N 1
ATOM 673 C CA . PHE A 1 91 ? -6.835 -9.017 -12.137 1.00 98.38 91 PHE A CA 1
ATOM 674 C C . PHE A 1 91 ? -6.150 -8.263 -10.985 1.00 98.38 91 PHE A C 1
ATOM 676 O O . PHE A 1 91 ? -6.547 -8.404 -9.824 1.00 98.38 91 PHE A O 1
ATOM 683 N N . PHE A 1 92 ? -5.153 -7.431 -11.296 1.00 98.44 92 PHE A N 1
ATOM 684 C CA . PHE A 1 92 ? -4.436 -6.646 -10.297 1.00 98.44 92 PHE A CA 1
ATOM 685 C C . PHE A 1 92 ? -5.349 -5.605 -9.645 1.00 98.44 92 PHE A C 1
ATOM 687 O O . PHE A 1 92 ? -5.426 -5.541 -8.420 1.00 98.44 92 PHE A O 1
ATOM 694 N N . ARG A 1 93 ? -6.105 -4.841 -10.446 1.00 98.44 93 ARG A N 1
ATOM 695 C CA . ARG A 1 93 ? -7.126 -3.905 -9.952 1.00 98.44 93 ARG A CA 1
ATOM 696 C C . ARG A 1 93 ? -8.119 -4.604 -9.027 1.00 98.44 93 ARG A C 1
ATOM 698 O O . ARG A 1 93 ? -8.393 -4.110 -7.940 1.00 98.44 93 ARG A O 1
ATOM 705 N N . ASP A 1 94 ? -8.675 -5.732 -9.451 1.00 98.69 94 ASP A N 1
ATOM 706 C CA . ASP A 1 94 ? -9.705 -6.433 -8.683 1.00 98.69 94 ASP A CA 1
ATOM 707 C C . ASP A 1 94 ? -9.123 -6.984 -7.373 1.00 98.69 94 ASP A C 1
ATOM 709 O O . ASP A 1 94 ? -9.794 -6.991 -6.343 1.00 98.69 94 ASP A O 1
ATOM 713 N N . THR A 1 95 ? -7.840 -7.357 -7.377 1.00 98.75 95 THR A N 1
ATOM 714 C CA . THR A 1 95 ? -7.090 -7.710 -6.166 1.00 98.75 95 THR A CA 1
ATOM 715 C C . THR A 1 95 ? -6.890 -6.508 -5.244 1.00 98.75 95 THR A C 1
ATOM 717 O O . THR A 1 95 ? -7.131 -6.635 -4.048 1.00 98.75 95 THR A O 1
ATOM 720 N N . VAL A 1 96 ? -6.542 -5.331 -5.777 1.00 98.81 96 VAL A N 1
ATOM 721 C CA . VAL A 1 96 ? -6.466 -4.077 -5.005 1.00 98.81 96 VAL A CA 1
ATOM 722 C C . VAL A 1 96 ? -7.789 -3.770 -4.315 1.00 98.81 96 VAL A C 1
ATOM 724 O O . VAL A 1 96 ? -7.818 -3.567 -3.100 1.00 98.81 96 VAL A O 1
ATOM 727 N N . VAL A 1 97 ? -8.886 -3.787 -5.074 1.00 98.88 97 VAL A N 1
ATOM 728 C CA . VAL A 1 97 ? -10.221 -3.486 -4.549 1.00 98.88 97 VAL A CA 1
ATOM 729 C C . VAL A 1 97 ? -10.619 -4.508 -3.486 1.00 98.88 97 VAL A C 1
ATOM 731 O O . VAL A 1 97 ? -10.980 -4.120 -2.377 1.00 98.88 97 VAL A O 1
ATOM 734 N N . ARG A 1 98 ? -10.485 -5.809 -3.773 1.00 98.81 98 ARG A N 1
ATOM 735 C CA . ARG A 1 98 ? -10.830 -6.882 -2.830 1.00 98.81 98 ARG A CA 1
ATOM 736 C C . ARG A 1 98 ? -10.032 -6.784 -1.531 1.00 98.81 98 ARG A C 1
ATOM 738 O O . ARG A 1 98 ? -10.621 -6.908 -0.462 1.00 98.81 98 ARG A O 1
ATOM 745 N N . THR A 1 99 ? -8.724 -6.540 -1.604 1.00 98.88 99 THR A N 1
ATOM 746 C CA . THR A 1 99 ? -7.866 -6.427 -0.415 1.00 98.88 99 THR A CA 1
ATOM 747 C C . THR A 1 99 ? -8.236 -5.213 0.437 1.00 98.88 99 THR A C 1
ATOM 749 O O . THR A 1 99 ? -8.341 -5.332 1.657 1.00 98.88 99 THR A O 1
ATOM 752 N N . ALA A 1 100 ? -8.501 -4.063 -0.186 1.00 98.81 100 ALA A N 1
ATOM 753 C CA . ALA A 1 100 ? -8.946 -2.861 0.518 1.00 98.81 100 ALA A CA 1
ATOM 754 C C . ALA A 1 100 ? -10.313 -3.051 1.195 1.00 98.81 100 ALA A C 1
ATOM 756 O O . ALA A 1 100 ? -10.485 -2.695 2.360 1.00 98.81 100 ALA A O 1
ATOM 757 N N . VAL A 1 101 ? -11.272 -3.657 0.489 1.00 98.75 101 VAL A N 1
ATOM 758 C CA . VAL A 1 101 ? -12.612 -3.954 1.018 1.00 98.75 101 VAL A CA 1
ATOM 759 C C . VAL A 1 101 ? -12.538 -4.958 2.166 1.00 98.75 101 VAL A C 1
ATOM 761 O O . VAL A 1 101 ? -13.207 -4.769 3.180 1.00 98.75 101 VAL A O 1
ATOM 764 N N . ALA A 1 102 ? -11.704 -5.993 2.046 1.00 98.69 102 ALA A N 1
ATOM 765 C CA . ALA A 1 102 ? -11.481 -6.958 3.117 1.00 98.69 102 ALA A CA 1
ATOM 766 C C . ALA A 1 102 ? -10.877 -6.288 4.360 1.00 98.69 102 ALA A C 1
ATOM 768 O O . ALA A 1 102 ? -11.371 -6.506 5.463 1.00 98.69 102 ALA A O 1
ATOM 769 N N . ALA A 1 103 ? -9.871 -5.421 4.190 1.00 98.44 103 ALA A N 1
ATOM 770 C CA . ALA A 1 103 ? -9.299 -4.653 5.296 1.00 98.44 103 ALA A CA 1
ATOM 771 C C . ALA A 1 103 ? -10.344 -3.741 5.957 1.00 98.44 103 ALA A C 1
ATOM 773 O O . ALA A 1 103 ? -10.420 -3.690 7.182 1.00 98.44 103 ALA A O 1
ATOM 774 N N . TRP A 1 104 ? -11.187 -3.069 5.161 1.00 98.44 104 TRP A N 1
ATOM 775 C CA . TRP A 1 104 ? -12.292 -2.261 5.675 1.00 98.44 104 TRP A CA 1
ATOM 776 C C . TRP A 1 104 ? -13.252 -3.129 6.502 1.00 98.44 104 TRP A C 1
ATOM 778 O O . TRP A 1 104 ? -13.454 -2.881 7.685 1.00 98.44 104 TRP A O 1
ATOM 788 N N . ARG A 1 105 ? -13.797 -4.205 5.941 1.00 97.50 105 ARG A N 1
ATOM 789 C CA . ARG A 1 105 ? -14.795 -5.031 6.642 1.00 97.50 105 ARG A CA 1
ATOM 790 C C . ARG A 1 105 ? -14.241 -5.776 7.865 1.00 97.50 105 ARG A C 1
ATOM 792 O O . ARG A 1 105 ? -15.019 -6.140 8.734 1.00 97.50 105 ARG A O 1
ATOM 799 N N . ASN A 1 106 ? -12.924 -5.965 7.953 1.00 96.38 106 ASN A N 1
ATOM 800 C CA . ASN A 1 106 ? -12.253 -6.663 9.052 1.00 96.38 106 ASN A CA 1
ATOM 801 C C . ASN A 1 106 ? -11.577 -5.718 10.070 1.00 96.38 106 ASN A C 1
ATOM 803 O O . ASN A 1 106 ? -10.606 -6.101 10.727 1.00 96.38 106 ASN A O 1
ATOM 807 N N . ARG A 1 107 ? -12.036 -4.462 10.186 1.00 95.31 107 ARG A N 1
ATOM 808 C CA . ARG A 1 107 ? -11.563 -3.558 11.247 1.00 95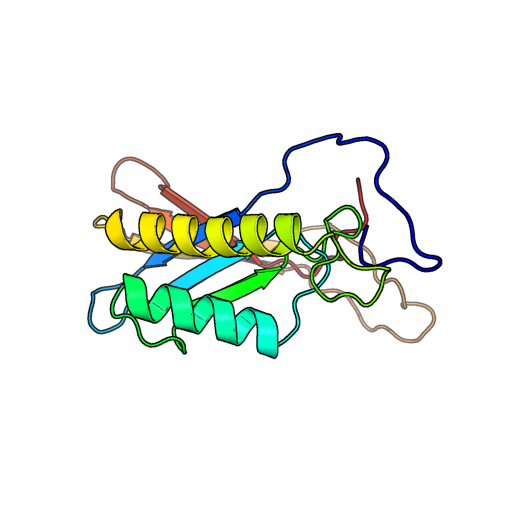.31 107 ARG A CA 1
ATOM 809 C C . ARG A 1 107 ? -11.953 -4.099 12.624 1.00 95.31 107 ARG A C 1
ATOM 811 O O . ARG A 1 107 ? -13.037 -4.641 12.809 1.00 95.31 107 ARG A O 1
ATOM 818 N N . ALA A 1 108 ? -11.080 -3.884 13.601 1.00 93.69 108 ALA A N 1
ATOM 819 C CA . ALA A 1 108 ? -11.308 -4.231 14.998 1.00 93.69 108 ALA A CA 1
ATOM 820 C C . ALA A 1 108 ? -10.791 -3.106 15.910 1.00 93.69 108 ALA A C 1
ATOM 822 O O . ALA A 1 108 ? -9.923 -2.337 15.479 1.00 93.69 108 ALA A O 1
ATOM 823 N N . PRO A 1 109 ? -11.283 -3.001 17.159 1.00 95.62 109 PRO A N 1
ATOM 824 C CA . PRO A 1 109 ? -10.753 -2.050 18.130 1.00 95.62 109 PRO A CA 1
ATOM 825 C C . PRO A 1 109 ? -9.237 -2.206 18.305 1.00 95.62 109 PRO A C 1
ATOM 827 O O . PRO A 1 109 ? -8.741 -3.286 18.625 1.00 95.62 109 PRO A O 1
ATOM 830 N N . ALA A 1 110 ? -8.502 -1.119 18.086 1.00 96.25 110 ALA A N 1
ATOM 831 C CA . ALA A 1 110 ? -7.053 -1.067 18.208 1.00 96.25 110 ALA A CA 1
ATOM 832 C C . ALA A 1 110 ? -6.600 0.366 18.507 1.00 96.25 110 ALA A C 1
ATOM 834 O O . ALA A 1 110 ? -7.266 1.331 18.132 1.00 96.25 110 ALA A O 1
ATOM 835 N N . SER A 1 111 ? -5.437 0.492 19.136 1.00 97.25 111 SER A N 1
ATOM 836 C CA . SER A 1 111 ? -4.756 1.766 19.354 1.00 97.25 111 SER A CA 1
ATOM 837 C C . SER A 1 111 ? -3.727 2.006 18.254 1.00 97.25 111 SER A C 1
ATOM 839 O O . SER A 1 111 ? -2.996 1.089 17.871 1.00 97.25 111 SER A O 1
ATOM 841 N N . LEU A 1 112 ? -3.659 3.243 17.764 1.00 96.75 112 LEU A N 1
ATOM 842 C CA . LEU A 1 112 ? -2.634 3.699 16.829 1.00 96.75 112 LEU A CA 1
ATOM 843 C C . LEU A 1 112 ? -1.464 4.312 17.602 1.00 96.75 112 LEU A C 1
ATOM 845 O O . LEU A 1 112 ? -1.652 5.210 18.419 1.00 96.75 112 LEU A O 1
ATOM 849 N N . TYR A 1 113 ? -0.259 3.852 17.295 1.00 97.62 113 TYR A N 1
ATOM 850 C CA . TYR A 1 113 ? 1.001 4.398 17.781 1.00 97.62 113 TYR A CA 1
ATOM 851 C C . TYR A 1 113 ? 1.795 4.942 16.600 1.00 97.62 113 TYR A C 1
ATOM 853 O O . TYR A 1 113 ? 1.835 4.316 15.541 1.00 97.62 113 TYR A O 1
ATOM 861 N N . ALA A 1 114 ? 2.445 6.084 16.795 1.00 97.81 114 ALA A N 1
ATOM 862 C CA . ALA A 1 114 ? 3.330 6.695 15.816 1.00 97.81 114 ALA A CA 1
ATOM 863 C C . ALA A 1 114 ? 4.717 6.886 16.428 1.00 97.81 114 ALA A C 1
ATOM 865 O O . ALA A 1 114 ? 4.844 7.229 17.603 1.00 97.81 114 ALA A O 1
ATOM 866 N N . GLY A 1 115 ? 5.750 6.671 15.623 1.00 97.81 115 GLY A N 1
ATOM 867 C CA . GLY A 1 115 ? 7.130 6.899 16.014 1.00 97.81 115 GLY A CA 1
ATOM 868 C C . GLY A 1 115 ? 8.021 7.148 14.809 1.00 97.81 115 GLY A C 1
ATOM 869 O O . GLY A 1 115 ? 7.631 6.920 13.661 1.00 97.81 115 GLY A O 1
ATOM 870 N N . ILE A 1 116 ? 9.232 7.610 15.092 1.00 97.62 116 ILE A N 1
ATOM 871 C CA . ILE A 1 116 ? 10.299 7.759 14.108 1.00 97.62 116 ILE A CA 1
ATOM 872 C C . ILE A 1 116 ? 11.426 6.819 14.527 1.00 97.62 116 ILE A C 1
ATOM 874 O O . ILE A 1 116 ? 11.830 6.808 15.688 1.00 97.62 116 ILE A O 1
ATOM 878 N N . SER A 1 117 ? 11.913 6.016 13.589 1.00 94.69 117 SER A N 1
ATOM 879 C CA . SER A 1 117 ? 13.110 5.189 13.752 1.00 94.69 117 SER A CA 1
ATOM 880 C C . SER A 1 117 ? 14.224 5.734 12.866 1.00 94.69 117 SER A C 1
ATOM 882 O O . SER A 1 117 ? 13.936 6.334 11.837 1.00 94.69 117 SER A O 1
ATOM 884 N N . GLN A 1 118 ? 15.485 5.538 13.241 1.00 95.56 118 GLN A N 1
ATOM 885 C CA . GLN A 1 118 ? 16.626 5.905 12.404 1.00 95.56 118 GLN A CA 1
ATOM 886 C C . GLN A 1 118 ? 17.164 4.681 11.660 1.00 95.56 118 GLN A C 1
ATOM 888 O O . GLN A 1 118 ? 17.192 3.578 12.207 1.00 95.56 118 GLN A O 1
ATOM 893 N N . HIS A 1 119 ? 17.619 4.871 10.423 1.00 92.81 119 HIS A N 1
ATOM 894 C CA . HIS A 1 119 ? 18.220 3.820 9.608 1.00 92.81 119 HIS A CA 1
ATOM 895 C C . HIS A 1 119 ? 19.463 4.294 8.852 1.00 92.81 119 HIS A C 1
ATOM 897 O O . HIS A 1 119 ? 19.629 5.472 8.547 1.00 92.81 119 HIS A O 1
ATOM 903 N N . ALA A 1 120 ? 20.291 3.327 8.452 1.00 90.88 120 ALA A N 1
ATOM 904 C CA . ALA A 1 120 ? 21.426 3.524 7.546 1.00 90.88 120 ALA A CA 1
ATOM 905 C C . ALA A 1 120 ? 21.153 3.000 6.119 1.00 90.88 120 ALA A C 1
ATOM 907 O O . ALA A 1 120 ? 22.075 2.801 5.334 1.00 90.88 120 ALA A O 1
ATOM 908 N N . LEU A 1 121 ? 19.887 2.722 5.779 1.00 89.62 121 LEU A N 1
ATOM 909 C CA . LEU A 1 121 ? 19.502 2.247 4.447 1.00 89.62 121 LEU A CA 1
ATOM 910 C C . LEU A 1 121 ? 19.638 3.346 3.389 1.00 89.62 121 LEU A C 1
ATOM 912 O O . LEU A 1 121 ? 19.073 4.423 3.554 1.00 89.62 121 LEU A O 1
ATOM 916 N N . GLY A 1 122 ? 20.279 3.014 2.267 1.00 87.19 122 GLY A N 1
ATOM 917 C CA . GLY A 1 122 ? 20.371 3.870 1.083 1.00 87.19 122 GLY A CA 1
ATOM 918 C C . GLY A 1 122 ? 21.616 4.760 1.043 1.00 87.19 122 GLY A C 1
ATOM 919 O O . GLY A 1 122 ? 22.383 4.849 1.996 1.00 87.19 122 GLY A O 1
ATOM 920 N N . ILE A 1 123 ? 21.820 5.415 -0.102 1.00 88.94 123 ILE A N 1
ATOM 921 C CA . ILE A 1 123 ? 22.882 6.405 -0.319 1.00 88.94 123 ILE A CA 1
ATOM 922 C C . ILE A 1 123 ? 22.353 7.582 -1.143 1.00 88.94 123 ILE A C 1
ATOM 924 O O . ILE A 1 123 ? 21.456 7.436 -1.982 1.00 88.94 123 ILE A O 1
ATOM 928 N N . ALA A 1 124 ? 22.958 8.756 -0.969 1.00 89.31 124 ALA A N 1
ATOM 929 C CA . ALA A 1 124 ? 22.682 9.922 -1.800 1.00 89.31 124 ALA A CA 1
ATOM 930 C C . ALA A 1 124 ? 23.213 9.716 -3.232 1.00 89.31 124 ALA A C 1
ATOM 932 O O . ALA A 1 124 ? 24.366 10.014 -3.543 1.00 89.31 124 ALA A O 1
ATOM 933 N N . ARG A 1 125 ? 22.353 9.241 -4.145 1.00 90.19 125 ARG A N 1
ATOM 934 C CA . ARG A 1 125 ? 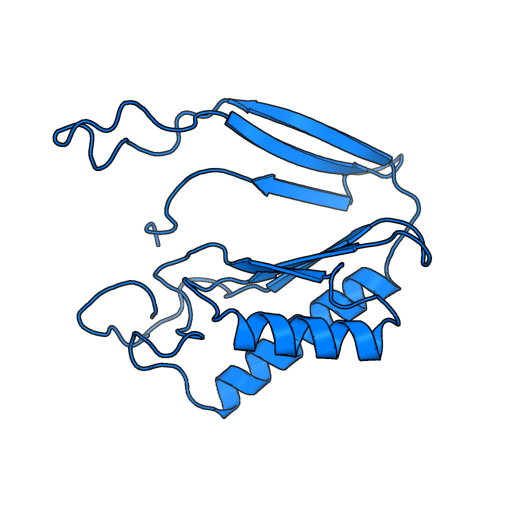22.731 8.939 -5.543 1.00 90.19 125 ARG A CA 1
ATOM 935 C C . ARG A 1 125 ? 23.174 10.152 -6.376 1.00 90.19 125 ARG A C 1
ATOM 937 O O . ARG A 1 125 ? 23.614 9.984 -7.510 1.00 90.19 125 ARG A O 1
ATOM 944 N N . ARG A 1 126 ? 22.991 11.374 -5.867 1.00 91.50 126 ARG A N 1
ATOM 945 C CA . ARG A 1 126 ? 23.377 12.638 -6.516 1.00 91.50 126 ARG A CA 1
ATOM 946 C C . ARG A 1 126 ? 24.288 13.496 -5.634 1.00 91.50 126 ARG A C 1
ATOM 948 O O . ARG A 1 126 ? 24.300 14.711 -5.804 1.00 91.50 126 ARG A O 1
ATOM 955 N N . ALA A 1 127 ? 25.049 12.899 -4.714 1.00 88.44 127 ALA A N 1
ATOM 956 C CA . ALA A 1 127 ? 25.990 13.646 -3.870 1.00 88.44 127 ALA A CA 1
ATOM 957 C C . ALA A 1 127 ? 26.944 14.523 -4.709 1.00 88.44 127 ALA A C 1
ATOM 959 O O . ALA A 1 127 ? 27.053 15.722 -4.475 1.00 88.44 127 ALA A O 1
ATOM 960 N N . SER A 1 128 ? 27.505 13.974 -5.794 1.00 90.44 128 SER A N 1
ATOM 961 C CA . SER A 1 128 ? 28.361 14.711 -6.743 1.00 90.44 128 SER A CA 1
ATOM 962 C C . SER A 1 128 ? 27.650 15.814 -7.539 1.00 90.44 128 SER A C 1
ATOM 964 O O . SER A 1 128 ? 28.300 16.591 -8.229 1.00 90.44 128 SER A O 1
ATOM 966 N N . ARG A 1 129 ? 26.316 15.892 -7.462 1.00 89.69 129 ARG A N 1
ATOM 967 C CA . ARG A 1 129 ? 25.479 16.915 -8.106 1.00 89.69 129 ARG A CA 1
ATOM 968 C C . ARG A 1 129 ? 24.782 17.819 -7.082 1.00 89.69 129 ARG A C 1
ATOM 970 O O . ARG A 1 129 ? 23.734 18.381 -7.385 1.00 89.69 129 ARG A O 1
ATOM 977 N N . GLY A 1 130 ? 25.330 17.919 -5.869 1.00 88.56 130 GLY A N 1
ATOM 978 C CA . GLY A 1 130 ? 24.847 18.835 -4.832 1.00 88.56 130 GLY A CA 1
ATOM 979 C C . GLY A 1 130 ? 23.651 18.330 -4.021 1.00 88.56 130 GLY A C 1
ATOM 980 O O . GLY A 1 130 ? 22.967 19.134 -3.391 1.00 88.56 130 GLY A O 1
ATOM 981 N N . GLN A 1 131 ? 23.364 17.021 -4.020 1.00 88.38 131 GLN A N 1
ATOM 982 C CA . GLN A 1 131 ? 22.384 16.468 -3.080 1.00 88.38 131 GLN A CA 1
ATOM 983 C C . GLN A 1 131 ? 22.903 16.640 -1.646 1.00 88.38 131 GLN A C 1
ATOM 985 O O . GLN A 1 131 ? 23.868 15.991 -1.257 1.00 88.38 131 GLN A O 1
ATOM 990 N N . GLN A 1 132 ? 22.219 17.486 -0.875 1.00 80.69 132 GLN A N 1
ATOM 991 C CA . GLN A 1 132 ? 22.632 17.914 0.468 1.00 80.69 132 GLN A CA 1
ATOM 992 C C . GLN A 1 132 ? 22.498 16.824 1.545 1.00 80.69 132 GLN A C 1
ATOM 994 O O . GLN A 1 132 ? 23.036 16.960 2.636 1.00 80.69 132 GLN A O 1
ATOM 999 N N . GLY A 1 133 ? 21.778 15.737 1.260 1.00 84.50 133 GLY A N 1
ATOM 1000 C CA . GLY A 1 133 ? 21.582 14.645 2.206 1.00 84.50 133 GLY A CA 1
ATOM 1001 C C . GLY A 1 133 ? 20.547 13.630 1.737 1.00 84.50 133 GLY A C 1
ATOM 1002 O O . GLY A 1 133 ? 20.061 13.667 0.601 1.00 84.50 133 GLY A O 1
ATOM 1003 N N . MET A 1 134 ? 20.216 12.706 2.628 1.00 88.75 134 MET A N 1
ATOM 1004 C CA . MET A 1 134 ? 19.159 11.716 2.466 1.00 88.75 134 MET A CA 1
ATOM 1005 C C . MET A 1 134 ? 18.373 11.650 3.775 1.00 88.75 134 MET A C 1
ATOM 1007 O O . MET A 1 134 ? 18.951 11.855 4.839 1.00 88.75 134 MET A O 1
ATOM 1011 N N . GLU A 1 135 ? 17.076 11.372 3.687 1.00 89.75 135 GLU A N 1
ATOM 1012 C CA . GLU A 1 135 ? 16.264 11.079 4.866 1.00 89.75 135 GLU A CA 1
ATOM 1013 C C . GLU A 1 135 ? 16.797 9.817 5.561 1.00 89.75 135 GLU A C 1
ATOM 1015 O O . GLU A 1 135 ? 17.030 8.797 4.908 1.00 89.75 135 GLU A O 1
ATOM 1020 N N . THR A 1 136 ? 17.011 9.898 6.871 1.00 93.12 136 THR A N 1
ATOM 1021 C CA . THR A 1 136 ? 17.467 8.771 7.704 1.00 93.12 136 THR A CA 1
ATOM 1022 C C . THR A 1 136 ? 16.399 8.321 8.696 1.00 93.12 136 THR A C 1
ATOM 1024 O O . THR A 1 136 ? 16.577 7.312 9.378 1.00 93.12 136 THR A O 1
ATOM 1027 N N . GLY A 1 137 ? 15.286 9.050 8.776 1.00 95.38 137 GLY A N 1
ATOM 1028 C CA . GLY A 1 137 ? 14.097 8.718 9.533 1.00 95.38 137 GLY A CA 1
ATOM 1029 C C . GLY A 1 137 ? 13.136 7.820 8.754 1.00 95.38 137 GLY A C 1
ATOM 1030 O O . GLY A 1 137 ? 12.720 8.114 7.635 1.00 95.38 137 GLY A O 1
ATOM 1031 N N . ALA A 1 138 ? 12.705 6.743 9.397 1.00 96.38 138 ALA A N 1
ATOM 1032 C CA . ALA A 1 138 ? 11.534 5.973 9.021 1.00 96.38 138 ALA A CA 1
ATOM 1033 C C . ALA A 1 138 ? 10.355 6.406 9.894 1.00 96.38 138 ALA A C 1
ATOM 1035 O O . ALA A 1 138 ? 10.414 6.263 11.118 1.00 96.38 138 ALA A O 1
ATOM 1036 N N . VAL A 1 139 ? 9.261 6.866 9.287 1.00 97.38 139 VAL A N 1
ATOM 1037 C CA . VAL A 1 139 ? 7.998 7.022 10.022 1.00 97.38 139 VAL A CA 1
ATOM 1038 C C . VAL A 1 139 ? 7.365 5.644 10.160 1.00 97.38 139 VAL A C 1
ATOM 1040 O O . VAL A 1 139 ? 7.147 4.951 9.163 1.00 97.38 139 VAL A O 1
ATOM 1043 N N . VAL A 1 140 ? 7.061 5.252 11.393 1.00 97.94 140 VAL A N 1
ATOM 1044 C CA . VAL A 1 140 ? 6.449 3.965 11.718 1.00 97.94 140 VAL A CA 1
ATOM 1045 C C . VAL A 1 140 ? 5.108 4.213 12.391 1.00 97.94 140 VAL A C 1
ATOM 1047 O O . VAL A 1 140 ? 5.038 4.847 13.443 1.00 97.94 140 VAL A O 1
ATOM 1050 N N . LEU A 1 141 ? 4.045 3.681 11.792 1.00 97.75 141 LEU A N 1
ATOM 1051 C CA . LEU A 1 141 ? 2.714 3.636 12.388 1.00 97.75 141 LEU A CA 1
ATOM 1052 C C . LEU A 1 141 ? 2.371 2.189 12.734 1.00 97.75 141 LEU A C 1
ATOM 1054 O O . LEU A 1 141 ? 2.491 1.307 11.881 1.00 97.75 141 LEU A O 1
ATOM 1058 N N . GLN A 1 142 ? 1.927 1.938 13.963 1.00 97.94 142 GLN A N 1
ATOM 1059 C CA . GLN A 1 142 ? 1.505 0.616 14.417 1.00 97.94 142 GLN A CA 1
ATOM 1060 C C . GLN A 1 142 ? 0.085 0.644 14.960 1.00 97.94 142 GLN A C 1
ATOM 1062 O O . GLN A 1 142 ? -0.231 1.421 15.856 1.00 97.94 142 GLN A O 1
ATOM 1067 N N . TRP A 1 143 ? -0.740 -0.278 14.472 1.00 97.75 143 TRP A N 1
ATOM 1068 C CA . TRP A 1 143 ? -2.046 -0.577 15.046 1.00 97.75 143 TRP A CA 1
ATOM 1069 C C . TRP A 1 143 ? -1.909 -1.785 15.962 1.00 97.75 143 TRP A C 1
ATOM 1071 O O . TRP A 1 143 ? -1.450 -2.849 15.528 1.00 97.75 143 TRP A O 1
ATOM 1081 N N . LYS A 1 144 ? -2.287 -1.625 17.233 1.00 97.81 144 LYS A N 1
ATOM 1082 C CA . LYS A 1 144 ? -2.123 -2.652 18.268 1.00 97.81 144 LYS A CA 1
ATOM 1083 C C . LYS A 1 144 ? -3.435 -2.922 18.990 1.00 97.81 144 LYS A C 1
ATOM 1085 O O . LYS A 1 144 ? -4.127 -2.006 19.423 1.00 97.81 144 LYS A O 1
ATOM 1090 N N . THR A 1 145 ? -3.732 -4.202 19.138 1.00 95.62 145 THR A N 1
ATOM 1091 C CA . THR A 1 145 ? -4.686 -4.716 20.130 1.00 95.62 145 THR A CA 1
ATOM 1092 C C . THR A 1 145 ? -3.979 -4.838 21.483 1.00 95.62 145 THR A C 1
ATOM 1094 O O . THR A 1 145 ? -2.787 -4.527 21.583 1.00 95.62 145 THR A O 1
ATOM 1097 N N . ARG A 1 146 ? -4.673 -5.302 22.529 1.00 93.25 146 ARG A N 1
ATOM 1098 C CA . ARG A 1 146 ? -4.021 -5.567 23.822 1.00 93.25 146 ARG A CA 1
ATOM 1099 C C . ARG A 1 146 ? -3.004 -6.708 23.721 1.00 93.25 146 ARG A C 1
ATOM 1101 O O . ARG A 1 146 ? -2.018 -6.706 24.446 1.00 93.25 146 ARG A O 1
ATOM 1108 N N . GLU A 1 147 ? -3.221 -7.640 22.799 1.00 94.50 147 GLU A N 1
ATOM 1109 C CA . GLU A 1 147 ? -2.472 -8.890 22.695 1.00 94.50 147 GLU A CA 1
ATOM 1110 C C . GLU A 1 147 ? -1.352 -8.831 21.649 1.00 94.50 147 GLU A C 1
ATOM 1112 O O . GLU A 1 147 ? -0.335 -9.509 21.786 1.00 94.50 147 GLU A O 1
ATOM 1117 N N . ARG A 1 148 ? -1.529 -8.055 20.570 1.00 96.44 148 ARG A N 1
ATOM 1118 C CA . ARG A 1 148 ? -0.589 -8.047 19.435 1.00 96.44 148 ARG A CA 1
ATOM 1119 C C . ARG A 1 148 ? -0.635 -6.785 18.578 1.00 96.44 148 ARG A C 1
ATOM 1121 O O . ARG A 1 148 ? -1.646 -6.080 18.512 1.00 96.44 148 ARG A O 1
ATOM 1128 N N . VAL A 1 149 ? 0.446 -6.573 17.828 1.00 97.19 149 VAL A N 1
ATOM 1129 C CA . VAL A 1 149 ? 0.460 -5.690 16.652 1.00 97.19 149 VAL A CA 1
ATOM 1130 C C . VAL A 1 149 ? -0.340 -6.364 15.534 1.00 97.19 149 VAL A C 1
ATOM 1132 O O . VAL A 1 149 ? -0.086 -7.522 15.212 1.00 97.19 149 VAL A O 1
ATOM 1135 N N . ILE A 1 150 ? -1.305 -5.653 14.951 1.00 96.25 150 ILE A N 1
ATOM 1136 C CA . ILE A 1 150 ? -2.138 -6.160 13.845 1.00 96.25 150 ILE A CA 1
ATOM 1137 C C . ILE A 1 150 ? -1.747 -5.567 12.491 1.00 96.25 150 ILE A C 1
ATOM 1139 O O . ILE A 1 150 ? -1.990 -6.188 11.461 1.00 96.25 150 ILE A O 1
ATOM 1143 N N . ALA A 1 151 ? -1.116 -4.391 12.483 1.00 97.12 151 ALA A N 1
ATOM 1144 C CA . ALA A 1 151 ? -0.570 -3.788 11.278 1.00 97.12 151 ALA A CA 1
ATOM 1145 C C . ALA A 1 151 ? 0.586 -2.841 11.607 1.00 97.12 151 ALA A C 1
ATOM 1147 O O . ALA A 1 151 ? 0.561 -2.151 12.628 1.00 97.12 151 ALA A O 1
ATOM 1148 N N . THR A 1 152 ? 1.554 -2.774 10.694 1.00 97.62 152 THR A N 1
ATOM 1149 C CA . THR A 1 152 ? 2.643 -1.795 10.708 1.00 97.62 152 THR A CA 1
ATOM 1150 C C . THR A 1 152 ? 2.727 -1.153 9.328 1.00 97.62 152 THR A C 1
ATOM 1152 O O . THR A 1 152 ? 2.865 -1.862 8.329 1.00 97.62 152 THR A O 1
ATOM 1155 N N . LEU A 1 153 ? 2.663 0.175 9.271 1.00 97.62 153 LEU A N 1
ATOM 1156 C CA . LEU A 1 153 ? 3.015 0.961 8.093 1.00 97.62 153 LEU A CA 1
ATOM 1157 C C . LEU A 1 153 ? 4.392 1.576 8.337 1.00 97.62 153 LEU A C 1
ATOM 1159 O O . LEU A 1 153 ? 4.605 2.227 9.358 1.00 97.62 153 LEU A O 1
ATOM 1163 N N . VAL A 1 154 ? 5.305 1.384 7.392 1.00 97.06 154 VAL A N 1
ATOM 1164 C CA . VAL A 1 154 ? 6.633 1.996 7.418 1.00 97.06 154 VAL A CA 1
ATOM 1165 C C . VAL A 1 154 ? 6.772 2.873 6.184 1.00 97.06 154 VAL A C 1
ATOM 1167 O O . VAL A 1 154 ? 6.606 2.389 5.066 1.00 97.06 154 VAL A O 1
ATOM 1170 N N . ASN A 1 155 ? 7.068 4.153 6.389 1.00 95.94 155 ASN A N 1
ATOM 1171 C CA . ASN A 1 155 ? 7.380 5.092 5.322 1.00 95.94 155 ASN A CA 1
ATOM 1172 C C . ASN A 1 155 ? 8.866 5.453 5.390 1.00 95.94 155 ASN A C 1
ATOM 1174 O O . ASN A 1 155 ? 9.311 6.052 6.370 1.00 95.94 155 ASN A O 1
ATOM 1178 N N . ILE A 1 156 ? 9.614 5.065 4.356 1.00 94.56 156 ILE A N 1
ATOM 1179 C CA . ILE A 1 156 ? 11.063 5.262 4.235 1.00 94.56 156 ILE A CA 1
ATOM 1180 C C . ILE A 1 156 ? 11.373 5.838 2.855 1.00 94.56 156 ILE A C 1
ATOM 1182 O O . ILE A 1 156 ? 10.892 5.335 1.838 1.00 94.56 156 ILE A O 1
ATOM 1186 N N . GLY A 1 157 ? 12.230 6.857 2.816 1.00 91.31 157 GLY A N 1
ATOM 1187 C CA . GLY A 1 157 ? 12.734 7.446 1.580 1.00 91.31 157 GLY A CA 1
ATOM 1188 C C . GLY A 1 157 ? 13.858 6.622 0.950 1.00 91.31 157 GLY A C 1
ATOM 1189 O O . GLY A 1 157 ? 15.019 7.004 1.042 1.00 91.31 157 GLY A O 1
ATOM 1190 N N . CYS A 1 158 ? 13.534 5.516 0.276 1.00 91.19 158 CYS A N 1
ATOM 1191 C CA . CYS A 1 158 ? 14.511 4.709 -0.464 1.00 91.19 158 CYS A CA 1
ATOM 1192 C C . CYS A 1 158 ? 13.917 4.165 -1.775 1.00 91.19 158 CYS A C 1
ATOM 1194 O O . CYS A 1 158 ? 12.724 3.891 -1.863 1.00 91.19 158 CYS A O 1
ATOM 1196 N N . HIS A 1 159 ? 14.737 4.038 -2.819 1.00 92.44 159 HIS A N 1
ATOM 1197 C CA . HIS A 1 159 ? 14.302 3.543 -4.130 1.00 92.44 159 HIS A CA 1
ATOM 1198 C C . HIS A 1 159 ? 14.234 2.006 -4.141 1.00 92.44 159 HIS A C 1
ATOM 1200 O O . HIS A 1 159 ? 15.206 1.346 -3.773 1.00 92.44 159 HIS A O 1
ATOM 1206 N N . GLY A 1 160 ? 13.127 1.430 -4.620 1.00 89.81 160 GLY A N 1
ATOM 1207 C CA . GLY A 1 160 ? 12.909 -0.020 -4.694 1.00 89.81 160 GLY A CA 1
ATOM 1208 C C . GLY A 1 160 ? 13.644 -0.693 -5.858 1.00 89.81 160 GLY A C 1
ATOM 1209 O O . GLY A 1 160 ? 13.016 -1.156 -6.807 1.00 89.81 160 GLY A O 1
ATOM 1210 N N . VAL A 1 161 ? 14.978 -0.721 -5.812 1.00 89.56 161 VAL A N 1
ATOM 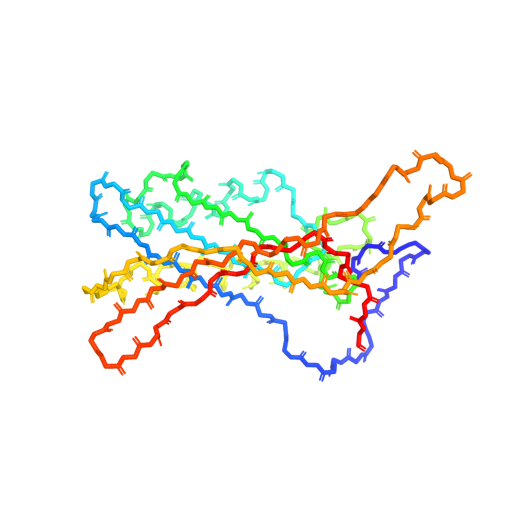1211 C CA . VAL A 1 161 ? 15.835 -1.186 -6.926 1.00 89.56 161 VAL A CA 1
ATOM 1212 C C . VAL A 1 161 ? 16.572 -2.506 -6.670 1.00 89.56 161 VAL A C 1
ATOM 1214 O O . VAL A 1 161 ? 17.209 -3.025 -7.583 1.00 89.56 161 VAL A O 1
ATOM 1217 N N . VAL A 1 162 ? 16.493 -3.055 -5.456 1.00 84.12 162 VAL A N 1
ATOM 1218 C CA . VAL A 1 162 ? 17.087 -4.358 -5.098 1.00 84.12 162 VAL A CA 1
ATOM 1219 C C . VAL A 1 162 ? 16.047 -5.462 -5.320 1.00 84.12 162 VAL A C 1
ATOM 1221 O O . VAL A 1 162 ? 14.878 -5.263 -4.984 1.00 84.12 162 VAL A O 1
ATOM 1224 N N . TYR A 1 163 ? 16.462 -6.586 -5.912 1.00 72.50 163 TYR A N 1
ATOM 1225 C CA . TYR A 1 163 ? 15.616 -7.714 -6.326 1.00 72.50 163 TYR A CA 1
ATOM 1226 C C . TYR A 1 163 ? 16.024 -9.034 -5.677 1.00 72.50 163 TYR A C 1
ATOM 1228 O O . TYR A 1 163 ? 17.224 -9.185 -5.362 1.00 72.50 163 TYR A O 1
#